Protein AF-A0A4Q3YH78-F1 (afdb_monomer_lite)

Structure (mmCIF, N/CA/C/O backbone):
data_AF-A0A4Q3YH78-F1
#
_entry.id   AF-A0A4Q3YH78-F1
#
loop_
_atom_site.group_PDB
_atom_site.id
_atom_site.type_symbol
_atom_site.label_atom_id
_atom_site.label_alt_id
_atom_site.label_comp_id
_atom_site.label_asym_id
_atom_site.label_entity_id
_atom_site.label_seq_id
_atom_site.pdbx_PDB_ins_code
_atom_site.Cartn_x
_atom_site.Cartn_y
_atom_site.Cartn_z
_atom_site.occupancy
_atom_site.B_iso_or_equiv
_atom_site.auth_seq_id
_atom_site.auth_comp_id
_atom_site.auth_asym_id
_atom_site.auth_atom_id
_atom_site.pdbx_PDB_model_num
ATOM 1 N N . LEU A 1 1 ? 6.884 -6.128 -11.707 1.00 75.31 1 LEU A N 1
ATOM 2 C CA . LEU A 1 1 ? 6.250 -5.000 -12.445 1.00 75.31 1 LEU A CA 1
ATOM 3 C C . LEU A 1 1 ? 7.056 -4.615 -13.681 1.00 75.31 1 LEU A C 1
ATOM 5 O O . LEU A 1 1 ? 6.457 -4.477 -14.738 1.00 75.31 1 LEU A O 1
ATOM 9 N N . HIS A 1 2 ? 8.382 -4.508 -13.557 1.00 75.31 2 HIS A N 1
ATOM 10 C CA . HIS A 1 2 ? 9.289 -4.218 -14.670 1.00 75.31 2 HIS A CA 1
ATOM 11 C C . HIS A 1 2 ? 9.203 -5.243 -15.814 1.00 75.31 2 HIS A C 1
ATOM 13 O O . HIS A 1 2 ? 9.014 -4.860 -16.958 1.00 75.31 2 HIS A O 1
ATOM 19 N N . GLU A 1 3 ? 9.187 -6.544 -15.502 1.00 81.06 3 GLU A N 1
ATOM 20 C CA . GLU A 1 3 ? 9.047 -7.611 -16.514 1.00 81.06 3 GLU A CA 1
ATOM 21 C C . GLU A 1 3 ? 7.721 -7.561 -17.286 1.00 81.06 3 GLU A C 1
ATOM 23 O O . GLU A 1 3 ? 7.621 -8.057 -18.400 1.00 81.06 3 GLU A O 1
ATOM 28 N N . LYS A 1 4 ? 6.690 -6.942 -16.697 1.00 84.50 4 LYS A N 1
ATOM 29 C CA . LYS A 1 4 ? 5.386 -6.731 -17.339 1.00 84.50 4 LYS A CA 1
ATOM 30 C C . LYS A 1 4 ? 5.295 -5.376 -18.055 1.00 84.50 4 LYS A C 1
ATOM 32 O O . LYS A 1 4 ? 4.213 -5.014 -18.499 1.00 84.50 4 LYS A O 1
ATOM 37 N N . GLY A 1 5 ? 6.383 -4.600 -18.100 1.00 81.88 5 GLY A N 1
ATOM 38 C CA . GLY A 1 5 ? 6.433 -3.270 -18.717 1.00 81.88 5 GLY A CA 1
ATOM 39 C C . GLY A 1 5 ? 5.591 -2.199 -18.013 1.00 81.88 5 GLY A C 1
ATOM 40 O O . GLY A 1 5 ? 5.354 -1.139 -18.577 1.00 81.88 5 GLY A O 1
ATOM 41 N N . LEU A 1 6 ? 5.115 -2.458 -16.790 1.00 83.44 6 LEU A N 1
ATOM 42 C CA . LEU A 1 6 ? 4.197 -1.558 -16.077 1.00 83.44 6 LEU A CA 1
ATOM 43 C C . LEU A 1 6 ? 4.910 -0.418 -15.344 1.00 83.44 6 LEU A C 1
ATOM 45 O O . LEU A 1 6 ? 4.272 0.554 -14.950 1.00 83.44 6 LEU A O 1
ATOM 49 N N . VAL A 1 7 ? 6.213 -0.564 -15.101 1.00 84.62 7 VAL A N 1
ATOM 50 C CA . VAL A 1 7 ? 7.032 0.438 -14.416 1.00 84.62 7 VAL A CA 1
ATOM 51 C C . VAL A 1 7 ? 8.227 0.763 -15.306 1.00 84.62 7 VAL A C 1
ATOM 53 O O . VAL A 1 7 ? 8.930 -0.172 -15.691 1.00 84.62 7 VAL A O 1
ATOM 56 N N . PRO A 1 8 ? 8.452 2.050 -15.625 1.00 81.00 8 PRO A N 1
ATOM 57 C CA . PRO A 1 8 ? 9.492 2.463 -16.563 1.00 81.00 8 PRO A CA 1
ATOM 58 C C . PRO A 1 8 ? 10.903 2.424 -15.968 1.00 81.00 8 PRO A C 1
ATOM 60 O O . PRO A 1 8 ? 11.856 2.199 -16.701 1.00 81.00 8 PRO A O 1
ATOM 63 N N . ASP A 1 9 ? 11.048 2.634 -14.657 1.00 81.38 9 ASP A N 1
ATOM 64 C CA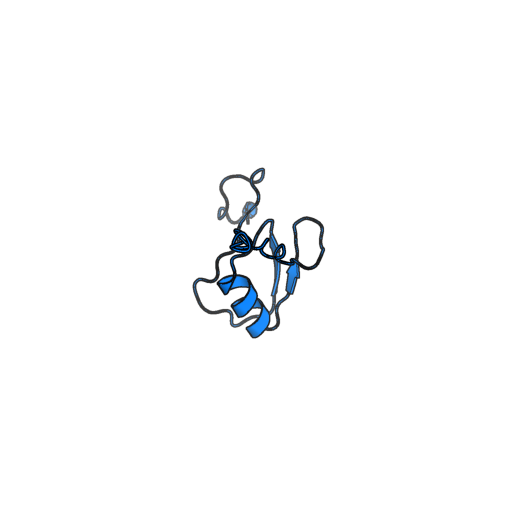 . ASP A 1 9 ? 12.348 2.669 -13.988 1.00 81.38 9 ASP A CA 1
ATOM 65 C C . ASP A 1 9 ? 12.317 1.884 -12.672 1.00 81.38 9 ASP A C 1
ATOM 67 O O . ASP A 1 9 ? 11.403 2.030 -11.863 1.00 81.38 9 ASP A O 1
ATOM 71 N N . VAL A 1 10 ? 13.322 1.031 -12.474 1.00 81.12 10 VAL A N 1
ATOM 72 C CA . VAL A 1 10 ? 13.424 0.120 -11.319 1.00 81.12 10 VAL A CA 1
ATOM 73 C C . VAL A 1 10 ? 14.149 0.768 -10.136 1.00 81.12 10 VAL A C 1
ATOM 75 O O . VAL A 1 10 ? 14.086 0.257 -9.022 1.00 81.12 10 VAL A O 1
ATOM 78 N N . LYS A 1 11 ? 14.856 1.882 -10.357 1.00 82.69 11 LYS A N 1
ATOM 79 C CA . LYS A 1 11 ? 15.615 2.579 -9.310 1.00 82.69 11 LYS A CA 1
ATOM 80 C C . LYS A 1 11 ? 14.713 3.470 -8.459 1.00 82.69 11 LYS A C 1
ATOM 82 O O . LYS A 1 11 ? 15.081 3.801 -7.335 1.00 82.69 11 LYS A O 1
ATOM 87 N N . LEU A 1 12 ? 13.556 3.870 -8.984 1.00 83.25 12 LEU A N 1
ATOM 88 C CA . LEU A 1 12 ? 12.583 4.681 -8.262 1.00 83.25 12 LEU A CA 1
ATOM 89 C C . LEU A 1 12 ? 11.612 3.815 -7.438 1.00 83.25 12 LEU A C 1
ATOM 91 O O . LEU A 1 12 ? 11.022 2.871 -7.971 1.00 83.25 12 LEU A O 1
ATOM 95 N N . PRO A 1 13 ? 11.374 4.159 -6.156 1.00 84.69 13 PRO A N 1
ATOM 96 C CA . PRO A 1 13 ? 10.401 3.453 -5.336 1.00 84.69 13 PRO A CA 1
ATOM 97 C C . PRO A 1 13 ? 8.977 3.714 -5.839 1.00 84.69 13 PRO A C 1
ATOM 99 O O . PRO A 1 13 ? 8.606 4.832 -6.207 1.00 84.69 13 PRO A O 1
ATOM 102 N N . VAL A 1 14 ? 8.146 2.675 -5.811 1.00 89.06 14 VAL A N 1
ATOM 103 C CA . VAL A 1 14 ? 6.753 2.740 -6.271 1.00 89.06 14 VAL A CA 1
ATOM 104 C C . VAL A 1 14 ? 5.78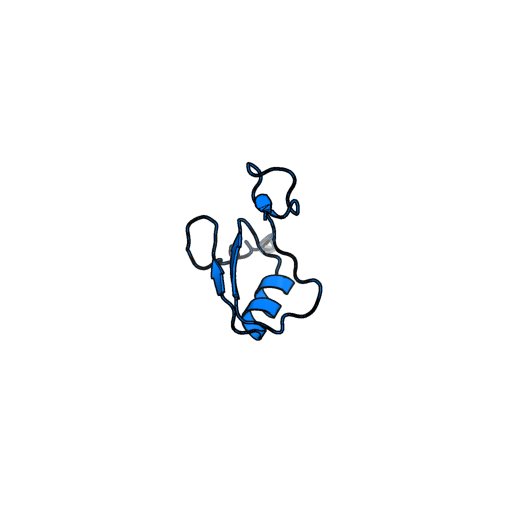9 3.099 -5.141 1.00 89.06 14 VAL A C 1
ATOM 106 O O . VAL A 1 14 ? 5.944 2.668 -3.995 1.00 89.06 14 VAL A O 1
ATOM 109 N N . LYS A 1 15 ? 4.745 3.860 -5.485 1.00 90.50 15 LYS A N 1
ATOM 110 C CA . LYS A 1 15 ? 3.634 4.186 -4.586 1.00 90.50 15 LYS A CA 1
ATOM 111 C C . LYS A 1 15 ? 2.347 3.506 -5.040 1.00 90.50 15 LYS A C 1
ATOM 113 O O . LYS A 1 15 ? 1.912 3.697 -6.172 1.00 90.50 15 LYS A O 1
ATOM 118 N N . VAL A 1 16 ? 1.698 2.785 -4.132 1.00 90.12 16 VAL A N 1
ATOM 119 C CA . VAL A 1 16 ? 0.422 2.108 -4.396 1.00 90.12 16 VAL A CA 1
ATOM 120 C C . VAL A 1 16 ? -0.748 3.050 -4.113 1.00 90.12 16 VAL A C 1
ATOM 122 O O . VAL A 1 16 ? -0.820 3.678 -3.051 1.00 90.12 16 VAL A O 1
ATOM 125 N N . LEU A 1 17 ? -1.671 3.140 -5.072 1.00 90.69 17 LEU A N 1
ATOM 126 C CA . LEU A 1 17 ? -2.888 3.950 -5.005 1.00 90.69 17 LEU A CA 1
ATOM 127 C C . LEU A 1 17 ? -4.126 3.046 -4.964 1.00 90.69 17 LEU A C 1
ATOM 129 O O . LEU A 1 17 ? -4.153 1.992 -5.590 1.00 90.69 17 LEU A O 1
ATOM 133 N N . GLY A 1 18 ? -5.164 3.469 -4.242 1.00 85.81 18 GLY A N 1
ATOM 134 C CA . GLY A 1 18 ? -6.379 2.680 -4.002 1.00 85.81 18 GLY A CA 1
ATOM 135 C C . GLY A 1 18 ? -7.492 2.894 -5.031 1.00 85.81 18 GLY A C 1
ATOM 136 O O . GLY A 1 18 ? -8.641 3.099 -4.634 1.00 85.81 18 GLY A O 1
ATOM 137 N N . ASN A 1 19 ? -7.182 2.898 -6.328 1.00 86.94 19 ASN A N 1
ATOM 138 C CA . ASN A 1 19 ? -8.194 3.035 -7.384 1.00 86.94 19 ASN A CA 1
ATOM 139 C C . ASN A 1 19 ? -8.704 1.650 -7.814 1.00 86.94 19 ASN A C 1
ATOM 141 O O . ASN A 1 19 ? -7.901 0.767 -8.092 1.00 86.94 19 ASN A O 1
ATOM 145 N N . GLY A 1 20 ? -10.027 1.469 -7.878 1.00 83.19 20 GLY A N 1
ATOM 146 C CA . GLY A 1 20 ? -10.657 0.177 -8.188 1.00 83.19 20 GLY A CA 1
ATOM 147 C C . GLY A 1 20 ? -10.952 -0.697 -6.963 1.00 83.19 20 GLY A C 1
ATOM 148 O O . GLY A 1 20 ? -10.750 -0.268 -5.820 1.00 83.19 20 GLY A O 1
ATOM 149 N N . ASP A 1 21 ? -11.484 -1.891 -7.222 1.00 81.44 21 ASP A N 1
ATOM 150 C CA . ASP A 1 21 ? -11.858 -2.895 -6.220 1.00 81.44 21 ASP A CA 1
ATOM 151 C C . ASP A 1 21 ? -10.856 -4.061 -6.199 1.00 81.44 21 ASP A C 1
ATOM 153 O O . ASP A 1 21 ? -10.235 -4.379 -7.218 1.00 81.44 21 ASP A O 1
ATOM 157 N N . ILE A 1 22 ? -10.671 -4.679 -5.031 1.00 83.38 22 ILE A N 1
ATOM 158 C CA . ILE A 1 22 ? -9.713 -5.767 -4.819 1.00 83.38 22 ILE A CA 1
ATOM 159 C C . ILE A 1 22 ? -10.485 -7.005 -4.354 1.00 83.38 22 ILE A C 1
ATOM 161 O O . ILE A 1 22 ? -10.810 -7.138 -3.180 1.00 83.38 22 ILE A O 1
ATOM 165 N N . ALA A 1 23 ? -10.711 -7.951 -5.266 1.00 80.12 23 ALA A N 1
ATOM 166 C CA . ALA A 1 23 ? -11.427 -9.196 -4.964 1.00 80.12 23 ALA A CA 1
ATOM 167 C C . ALA A 1 23 ? -10.523 -10.336 -4.450 1.00 80.12 23 ALA A C 1
ATOM 169 O O . ALA A 1 23 ? -11.011 -11.360 -3.975 1.00 80.12 23 ALA A O 1
ATOM 170 N N . LYS A 1 24 ? -9.197 -10.206 -4.582 1.00 81.75 24 LYS A N 1
ATOM 171 C CA . LYS A 1 24 ? -8.224 -11.260 -4.252 1.00 81.75 24 LYS A CA 1
ATOM 172 C C . LYS A 1 24 ? -7.251 -10.801 -3.170 1.00 81.75 24 LYS A C 1
ATOM 174 O O . LYS A 1 24 ? -6.809 -9.656 -3.162 1.00 81.75 24 LYS A O 1
ATOM 179 N N . LYS A 1 25 ? -6.882 -11.734 -2.293 1.00 84.75 25 LYS A N 1
ATOM 180 C CA . LYS A 1 25 ? -5.919 -11.521 -1.209 1.00 84.75 25 LYS A CA 1
ATOM 181 C C . LYS A 1 25 ? -4.499 -11.527 -1.761 1.00 84.75 25 LYS A C 1
ATOM 183 O O . LYS A 1 25 ? -4.088 -12.508 -2.378 1.00 84.75 25 LYS A O 1
ATOM 188 N N . PHE A 1 26 ? -3.753 -10.456 -1.510 1.00 84.50 26 PHE A N 1
ATOM 189 C CA . PHE A 1 26 ? -2.352 -10.342 -1.905 1.00 84.50 26 PHE A CA 1
ATOM 190 C C . PHE A 1 26 ? -1.514 -9.694 -0.806 1.00 84.50 26 PHE A C 1
ATOM 192 O O . PHE A 1 26 ? -2.000 -8.858 -0.039 1.00 84.50 26 PHE A O 1
ATOM 199 N N . THR A 1 27 ? -0.233 -10.050 -0.796 1.00 87.19 27 THR A N 1
ATOM 200 C CA . THR A 1 27 ? 0.809 -9.368 -0.029 1.00 87.19 27 THR A CA 1
ATOM 201 C C . THR A 1 27 ? 1.556 -8.437 -0.975 1.00 87.19 27 THR A C 1
ATOM 203 O O . THR A 1 27 ? 2.122 -8.890 -1.970 1.00 87.19 27 THR A O 1
ATOM 206 N N . ILE A 1 28 ? 1.517 -7.132 -0.708 1.00 87.19 28 ILE A N 1
ATOM 207 C CA . ILE A 1 28 ? 2.084 -6.110 -1.594 1.00 87.19 28 ILE A CA 1
ATOM 208 C C . ILE A 1 28 ? 3.320 -5.505 -0.934 1.00 87.19 28 ILE A C 1
ATOM 210 O O . ILE A 1 28 ? 3.231 -4.971 0.169 1.00 87.19 28 ILE A O 1
ATOM 214 N N . HIS A 1 29 ? 4.447 -5.544 -1.645 1.00 88.06 29 HIS A N 1
ATOM 215 C CA . HIS A 1 29 ? 5.696 -4.890 -1.259 1.00 88.06 29 HIS A CA 1
ATOM 216 C C . HIS A 1 29 ? 5.873 -3.608 -2.077 1.00 88.06 29 HIS A C 1
ATOM 218 O O . HIS A 1 29 ? 5.907 -3.668 -3.309 1.00 88.06 29 HIS A O 1
ATOM 224 N N . ALA A 1 30 ? 5.956 -2.455 -1.412 1.00 87.75 30 ALA A N 1
ATOM 225 C CA . ALA A 1 30 ? 6.161 -1.165 -2.072 1.00 87.75 30 ALA A CA 1
ATOM 226 C C . ALA A 1 30 ? 6.817 -0.136 -1.139 1.00 87.75 30 ALA A C 1
ATOM 228 O O . ALA A 1 30 ? 6.766 -0.269 0.084 1.00 87.75 30 ALA A O 1
ATOM 229 N N . GLY A 1 31 ? 7.395 0.921 -1.718 1.00 87.81 31 GLY A N 1
ATOM 230 C CA . GLY A 1 31 ? 8.018 2.007 -0.954 1.00 87.81 31 GLY A CA 1
ATOM 231 C C . GLY A 1 31 ? 7.003 2.877 -0.211 1.00 87.81 31 GLY A C 1
ATOM 232 O O . GLY A 1 31 ? 7.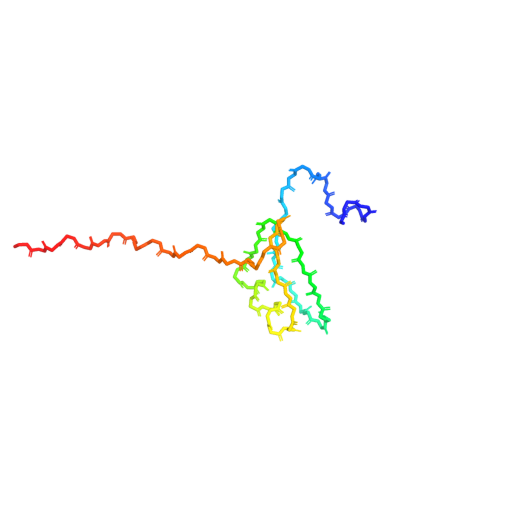282 3.367 0.884 1.00 87.81 31 GLY A O 1
ATOM 233 N N . TRP A 1 32 ? 5.801 3.063 -0.770 1.00 88.62 32 TRP A N 1
ATOM 234 C CA . TRP A 1 32 ? 4.760 3.867 -0.127 1.00 88.62 32 TRP A CA 1
ATOM 235 C C . TRP A 1 32 ? 3.335 3.447 -0.505 1.00 88.62 32 TRP A C 1
ATOM 237 O O . TRP A 1 32 ? 3.082 2.941 -1.597 1.00 88.62 32 TRP A O 1
ATOM 247 N N . PHE A 1 33 ? 2.369 3.758 0.364 1.00 89.88 33 PHE A N 1
ATOM 248 C CA . PHE A 1 33 ? 0.943 3.489 0.147 1.00 89.88 33 PHE A CA 1
ATOM 249 C C . PHE A 1 33 ? 0.088 4.743 0.399 1.00 89.88 33 PHE A C 1
ATOM 251 O O . PHE A 1 33 ? 0.404 5.576 1.253 1.00 89.88 33 PHE A O 1
ATOM 258 N N . SER A 1 34 ? -1.001 4.928 -0.354 1.00 90.62 34 SER A N 1
ATOM 259 C CA . SER A 1 34 ? -2.030 5.922 -0.006 1.00 90.62 34 SER A CA 1
ATOM 260 C C . SER A 1 34 ? -2.921 5.411 1.129 1.00 90.62 34 SER A C 1
ATOM 262 O O . SER A 1 34 ? -3.059 4.206 1.315 1.00 90.62 34 SER A O 1
ATOM 264 N N . LYS A 1 35 ? -3.573 6.322 1.867 1.00 88.75 35 LYS A N 1
ATOM 265 C CA . LYS A 1 35 ? -4.537 5.950 2.923 1.00 88.75 35 LYS A CA 1
ATOM 266 C C . LYS A 1 35 ? -5.627 5.019 2.382 1.00 88.75 35 LYS A C 1
ATOM 268 O O . LYS A 1 35 ? -5.770 3.900 2.855 1.00 88.75 35 LYS A O 1
ATOM 273 N N . THR A 1 36 ? -6.241 5.431 1.273 1.00 89.62 36 THR A N 1
ATOM 274 C CA . THR A 1 36 ? -7.274 4.663 0.571 1.00 89.62 36 THR A CA 1
ATOM 275 C C . THR A 1 36 ? -6.807 3.285 0.104 1.00 89.62 36 THR A C 1
ATOM 277 O O . THR A 1 36 ? -7.602 2.353 0.076 1.00 89.62 36 THR A O 1
ATOM 280 N N . ALA A 1 37 ? -5.530 3.130 -0.267 1.00 88.38 37 ALA A N 1
ATOM 281 C CA . ALA A 1 37 ? -4.980 1.835 -0.652 1.00 88.38 37 ALA A CA 1
ATOM 282 C C . ALA A 1 37 ? -4.868 0.908 0.559 1.00 88.38 37 ALA A C 1
ATOM 284 O O . ALA A 1 37 ? -5.327 -0.224 0.489 1.00 88.38 37 ALA A O 1
ATOM 285 N N . VAL A 1 38 ? -4.301 1.393 1.670 1.00 88.25 38 VAL A N 1
ATOM 286 C CA . VAL A 1 38 ? -4.152 0.601 2.903 1.00 88.25 38 VAL A CA 1
ATOM 287 C C . VAL A 1 38 ? -5.513 0.146 3.427 1.00 88.25 38 VAL A C 1
ATOM 289 O O . VAL A 1 38 ? -5.668 -1.022 3.765 1.00 88.25 38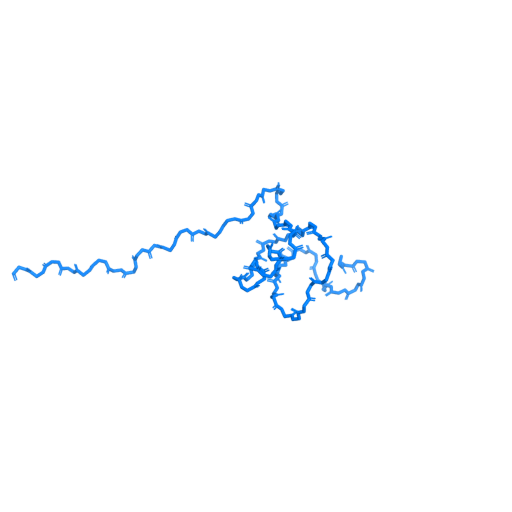 VAL A O 1
ATOM 292 N N . GLU A 1 39 ? -6.510 1.032 3.423 1.00 88.31 39 GLU A N 1
ATOM 293 C CA . GLU A 1 39 ? -7.879 0.709 3.843 1.00 88.31 39 GLU A CA 1
ATOM 294 C C . GLU A 1 39 ? -8.501 -0.389 2.970 1.00 88.31 39 GLU A C 1
ATOM 296 O O . GLU A 1 39 ? -9.014 -1.379 3.489 1.00 88.31 39 GLU A O 1
ATOM 301 N N . LYS A 1 40 ? -8.401 -0.266 1.641 1.00 88.38 40 LYS A N 1
ATOM 302 C CA . LYS A 1 40 ? -8.937 -1.269 0.709 1.00 88.38 40 LYS A CA 1
ATOM 303 C C . LYS A 1 40 ? -8.210 -2.607 0.793 1.00 88.38 40 LYS A C 1
ATOM 305 O O . LYS A 1 40 ? -8.857 -3.649 0.789 1.00 88.38 40 LYS A O 1
ATOM 310 N N . ILE A 1 41 ? -6.882 -2.587 0.884 1.00 87.25 41 ILE A N 1
ATOM 311 C CA . ILE A 1 41 ? -6.068 -3.802 1.009 1.00 87.25 41 ILE A CA 1
ATOM 312 C C . ILE A 1 41 ? -6.380 -4.500 2.337 1.00 87.25 41 ILE A C 1
ATOM 314 O O . ILE A 1 41 ? -6.559 -5.715 2.349 1.00 87.25 41 ILE A O 1
ATOM 318 N N . GLY A 1 42 ? -6.524 -3.742 3.428 1.00 85.88 42 GLY A N 1
ATOM 319 C CA . GLY A 1 42 ? -6.940 -4.272 4.726 1.00 85.88 42 GLY A CA 1
ATOM 320 C C . GLY A 1 42 ? -8.345 -4.880 4.693 1.00 85.88 42 GLY A C 1
ATOM 321 O O . GLY A 1 42 ? -8.532 -5.990 5.181 1.00 85.88 42 GLY A O 1
ATOM 322 N N . ASN A 1 43 ? -9.310 -4.215 4.047 1.00 85.38 43 ASN A N 1
ATOM 323 C CA . ASN A 1 43 ? -10.677 -4.730 3.893 1.00 85.38 43 ASN A CA 1
ATOM 324 C C . ASN A 1 43 ? -10.737 -6.013 3.044 1.00 85.38 43 ASN A C 1
ATOM 326 O O . ASN A 1 43 ? -11.519 -6.915 3.330 1.00 85.38 43 ASN A O 1
ATOM 330 N N . ALA A 1 44 ? -9.870 -6.128 2.036 1.00 84.56 44 ALA A N 1
ATOM 331 C CA . ALA A 1 44 ? -9.699 -7.355 1.259 1.00 84.56 44 ALA A CA 1
ATOM 332 C C . ALA A 1 44 ? -8.950 -8.464 2.033 1.00 84.56 44 ALA A C 1
ATOM 334 O O . ALA A 1 44 ? -8.838 -9.589 1.542 1.00 84.56 44 ALA A O 1
ATOM 335 N N . GLY A 1 45 ? -8.432 -8.175 3.233 1.00 82.00 45 GLY A N 1
ATOM 336 C CA . GLY A 1 45 ? -7.643 -9.102 4.047 1.00 82.00 45 GLY A CA 1
ATOM 337 C C . GLY A 1 45 ? -6.224 -9.333 3.521 1.00 82.00 45 GLY A C 1
ATOM 338 O O . GLY A 1 45 ? -5.664 -10.408 3.730 1.00 82.00 45 GLY A O 1
ATOM 339 N N . GLY A 1 46 ? -5.670 -8.367 2.785 1.00 83.81 46 GLY A N 1
ATOM 340 C CA . GLY A 1 46 ? -4.291 -8.369 2.298 1.00 83.81 46 GLY A CA 1
ATOM 341 C C . GLY A 1 46 ? -3.311 -7.703 3.268 1.00 83.81 46 GLY A C 1
ATOM 342 O O . GLY A 1 46 ? -3.700 -7.066 4.247 1.00 83.81 46 GLY A O 1
ATOM 343 N N . THR A 1 47 ? -2.015 -7.827 2.981 1.00 86.06 47 THR A N 1
ATOM 344 C CA . THR A 1 47 ? -0.935 -7.282 3.823 1.00 86.06 47 THR A CA 1
ATOM 345 C C . THR A 1 47 ? -0.084 -6.293 3.032 1.00 86.06 47 THR A C 1
ATOM 347 O O . THR A 1 47 ? 0.310 -6.570 1.898 1.00 86.06 47 THR A O 1
ATOM 350 N N . VAL A 1 48 ? 0.212 -5.138 3.634 1.00 87.19 48 VAL A N 1
ATOM 351 C CA . VAL A 1 48 ? 1.106 -4.117 3.070 1.00 87.19 48 VAL A CA 1
ATOM 352 C C . VAL A 1 48 ? 2.467 -4.168 3.756 1.00 87.19 48 VAL A C 1
ATOM 354 O O . VAL A 1 48 ? 2.565 -4.006 4.974 1.00 87.19 48 VAL A O 1
ATOM 357 N N . LEU A 1 49 ? 3.514 -4.393 2.967 1.00 87.00 49 LEU A N 1
ATOM 358 C CA . LEU A 1 49 ? 4.895 -4.462 3.427 1.00 87.00 49 LEU A CA 1
ATOM 359 C C . LEU A 1 49 ? 5.726 -3.357 2.772 1.00 87.00 49 LEU A C 1
ATOM 361 O O . LEU A 1 49 ? 5.520 -3.009 1.605 1.00 87.00 49 LEU A O 1
ATOM 365 N N . ASN A 1 50 ? 6.668 -2.799 3.528 1.00 85.94 50 ASN A N 1
ATOM 366 C CA . ASN A 1 50 ? 7.655 -1.869 2.992 1.00 85.94 50 ASN A CA 1
ATOM 367 C C . ASN A 1 50 ? 8.718 -2.621 2.156 1.00 85.94 50 ASN A C 1
ATOM 369 O O . ASN A 1 50 ? 8.774 -3.854 2.146 1.00 85.94 50 ASN A O 1
ATOM 373 N N . GLU A 1 51 ? 9.597 -1.883 1.472 1.00 76.19 51 GLU A N 1
ATOM 374 C CA . GLU A 1 51 ? 10.704 -2.450 0.671 1.00 76.19 51 GLU A CA 1
ATOM 375 C C . GLU A 1 51 ? 11.673 -3.324 1.487 1.00 76.19 51 GLU A C 1
ATOM 377 O O . GLU A 1 51 ? 12.436 -4.097 0.916 1.00 76.19 51 GLU A O 1
ATOM 382 N N . LYS A 1 52 ? 11.626 -3.233 2.821 1.00 74.88 52 LYS A N 1
ATOM 383 C CA . LYS A 1 52 ? 12.450 -4.007 3.756 1.00 74.88 52 LYS A CA 1
ATOM 384 C C . LYS A 1 52 ? 11.702 -5.188 4.394 1.00 74.88 52 LYS A C 1
ATOM 386 O O . LYS A 1 52 ? 12.290 -5.900 5.199 1.00 74.88 52 LYS A O 1
ATOM 391 N N . GLY A 1 53 ? 10.442 -5.426 4.018 1.00 76.06 53 GLY A N 1
ATOM 392 C CA . GLY A 1 53 ? 9.63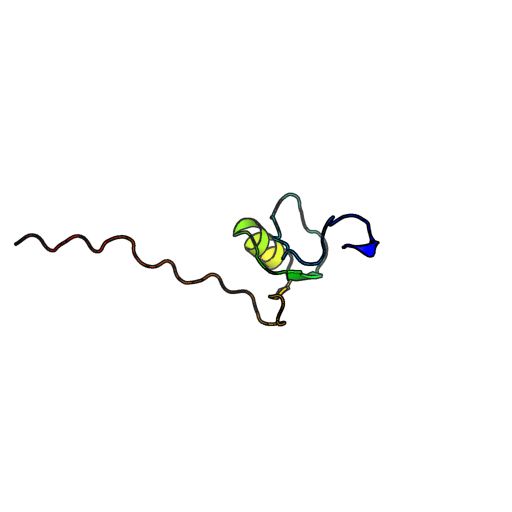4 -6.553 4.493 1.00 76.06 53 GLY A CA 1
ATOM 393 C C . GLY A 1 53 ? 8.900 -6.332 5.820 1.00 76.06 53 GLY A C 1
ATOM 394 O O . GLY A 1 53 ? 8.339 -7.280 6.362 1.00 76.06 53 GLY A O 1
ATOM 395 N N . GLU A 1 54 ? 8.861 -5.110 6.345 1.00 80.38 54 GLU A N 1
ATOM 396 C CA . GLU A 1 54 ? 8.153 -4.771 7.583 1.00 80.38 54 GLU A CA 1
ATOM 397 C C . GLU A 1 54 ? 6.734 -4.264 7.297 1.00 80.38 54 GLU A C 1
ATOM 399 O O . GLU A 1 54 ? 6.454 -3.723 6.223 1.00 80.38 54 GLU A O 1
ATOM 404 N N . ALA A 1 55 ? 5.838 -4.383 8.281 1.00 78.44 55 ALA A N 1
ATOM 405 C CA . ALA A 1 55 ? 4.486 -3.841 8.186 1.00 78.44 55 ALA A CA 1
ATOM 406 C C . ALA A 1 55 ? 4.526 -2.316 7.991 1.00 78.44 55 ALA A C 1
ATOM 408 O O . ALA A 1 55 ? 5.074 -1.578 8.814 1.00 78.44 55 ALA A O 1
ATOM 409 N N . PHE A 1 56 ? 3.937 -1.830 6.896 1.00 80.81 56 PHE A N 1
ATOM 410 C CA . PHE A 1 56 ? 3.932 -0.400 6.601 1.00 80.81 56 PHE A CA 1
ATOM 411 C C . PHE A 1 56 ? 3.028 0.355 7.590 1.00 80.81 56 PHE A C 1
ATOM 413 O O . PHE A 1 56 ? 1.813 0.155 7.612 1.00 80.81 56 PHE A O 1
ATOM 420 N N . ALA A 1 57 ? 3.612 1.262 8.376 1.00 78.69 57 ALA A N 1
ATOM 421 C CA . ALA A 1 57 ? 2.889 2.149 9.283 1.00 78.69 57 ALA A CA 1
ATOM 422 C C . ALA A 1 57 ? 3.096 3.614 8.884 1.00 78.69 57 ALA A C 1
ATOM 424 O O . ALA A 1 57 ? 4.220 4.065 8.657 1.00 78.69 57 ALA A O 1
ATOM 425 N N . PHE A 1 58 ? 2.008 4.387 8.829 1.00 78.75 58 PHE A N 1
ATOM 426 C CA . PHE A 1 58 ? 2.115 5.822 8.581 1.00 78.75 58 PHE A CA 1
ATOM 427 C C . PHE A 1 58 ? 2.783 6.525 9.773 1.00 78.75 58 PHE A C 1
ATOM 429 O O . PHE A 1 58 ? 2.421 6.257 10.924 1.00 78.75 58 PHE A O 1
ATOM 436 N N . PRO A 1 59 ? 3.713 7.470 9.530 1.00 80.81 59 PRO A N 1
ATOM 437 C CA . PRO A 1 59 ? 4.288 8.265 1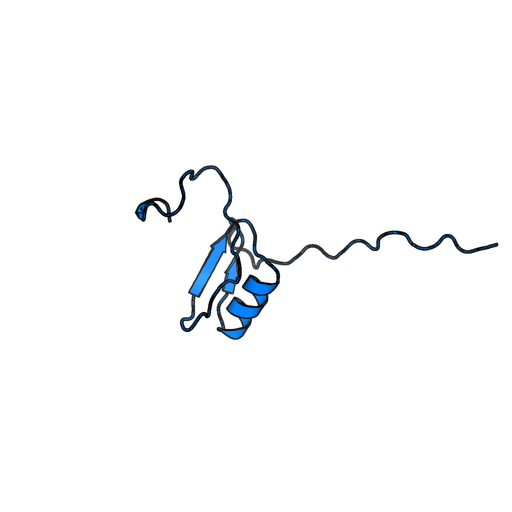0.605 1.00 80.81 59 PRO A CA 1
ATOM 438 C C . PRO A 1 59 ? 3.184 9.064 11.306 1.00 80.81 59 PRO A C 1
ATOM 440 O O . PRO A 1 59 ? 2.304 9.636 10.655 1.00 80.81 59 PRO A O 1
ATOM 443 N N . LYS A 1 60 ? 3.231 9.113 12.644 1.00 76.69 60 LYS A N 1
ATOM 444 C CA . LYS A 1 60 ? 2.249 9.859 13.444 1.00 76.69 60 LYS A CA 1
ATOM 445 C C . LYS A 1 60 ? 2.245 11.331 13.003 1.00 76.69 60 LYS A C 1
ATOM 447 O O . LYS A 1 60 ? 3.323 11.927 12.900 1.00 76.69 60 LYS A O 1
ATOM 452 N N . PRO A 1 61 ? 1.072 11.939 12.747 1.00 76.81 61 PRO A N 1
ATOM 453 C CA . PRO A 1 61 ? 1.012 13.345 12.382 1.00 76.81 61 PRO A CA 1
ATOM 454 C C . PRO A 1 61 ? 1.554 14.181 13.545 1.00 76.81 61 PRO A C 1
ATOM 456 O O . PRO A 1 61 ? 1.005 14.156 14.645 1.00 76.81 61 PRO A O 1
ATOM 459 N N . LYS A 1 62 ? 2.647 14.919 13.314 1.00 72.00 62 LYS A N 1
ATOM 460 C CA . LYS A 1 62 ? 3.118 15.914 14.284 1.00 72.00 62 LYS A CA 1
ATOM 461 C C . LYS A 1 62 ? 2.039 17.000 14.402 1.00 72.00 62 LYS A C 1
ATOM 463 O O . LYS A 1 62 ? 1.587 17.487 13.360 1.00 72.00 62 LYS A O 1
ATOM 468 N N . PRO A 1 63 ? 1.610 17.383 15.617 1.00 74.69 63 PRO A N 1
ATOM 469 C CA . PRO A 1 63 ? 0.624 18.441 15.780 1.00 74.69 63 PRO A CA 1
ATOM 470 C C . PRO A 1 63 ? 1.183 19.733 15.181 1.00 74.69 63 PRO A C 1
ATOM 472 O O . PRO A 1 63 ? 2.261 20.197 15.555 1.00 74.69 63 PRO A O 1
ATOM 475 N N . LYS A 1 64 ? 0.469 20.300 14.207 1.00 63.47 64 LYS A N 1
ATOM 476 C CA . LYS A 1 64 ? 0.827 21.595 13.632 1.00 63.47 64 LYS A CA 1
ATOM 477 C C . LYS A 1 64 ? 0.356 22.669 14.605 1.00 63.47 64 LYS A C 1
ATOM 479 O O . LYS A 1 64 ? -0.840 22.898 14.715 1.00 63.47 64 LYS A O 1
ATOM 484 N N . PHE A 1 65 ? 1.319 23.296 15.280 1.00 65.19 65 PHE A N 1
ATOM 485 C CA . PHE A 1 65 ? 1.131 24.449 16.161 1.00 65.19 65 PHE A CA 1
ATOM 486 C C . PHE A 1 65 ? 0.259 24.168 17.400 1.00 65.19 65 PHE A C 1
ATOM 488 O O . PHE A 1 65 ? -0.968 24.257 17.370 1.00 65.19 65 PHE A O 1
ATOM 495 N N . ALA A 1 66 ? 0.899 23.903 18.543 1.00 65.38 66 ALA A N 1
ATOM 496 C CA . ALA A 1 66 ? 0.254 24.188 19.821 1.00 65.38 66 ALA A CA 1
ATOM 497 C C . ALA A 1 66 ? -0.001 25.704 19.869 1.00 65.38 66 ALA A C 1
ATOM 499 O O . ALA A 1 66 ? 0.934 26.490 19.718 1.00 65.38 66 ALA A O 1
ATOM 500 N N . LYS A 1 67 ? -1.267 26.120 19.997 1.00 63.44 67 LYS A N 1
ATOM 501 C CA . LYS A 1 67 ? -1.627 27.537 20.159 1.00 63.44 67 LYS A CA 1
ATOM 502 C C . LYS A 1 67 ? -0.799 28.109 21.322 1.00 63.44 67 LYS A C 1
ATOM 504 O O . LYS A 1 67 ? -0.781 27.465 22.373 1.00 63.44 67 LYS A O 1
ATOM 509 N N . PRO A 1 68 ? -0.125 29.268 21.181 1.00 62.97 68 PRO A N 1
ATOM 510 C CA . PRO A 1 68 ? 0.538 29.878 22.324 1.00 62.97 68 PRO A CA 1
ATOM 511 C C . PRO A 1 68 ? -0.525 30.160 23.389 1.00 62.97 68 PRO A C 1
ATOM 513 O O . PRO A 1 68 ? -1.564 30.755 23.089 1.00 62.97 68 PRO A O 1
ATOM 516 N N . ALA A 1 69 ? -0.296 29.672 24.608 1.00 68.00 69 ALA A N 1
ATOM 517 C CA . ALA A 1 69 ? -1.147 29.976 25.747 1.00 68.00 69 ALA A CA 1
ATOM 518 C C . ALA A 1 69 ? -1.187 31.502 25.903 1.00 68.00 69 ALA A C 1
ATOM 520 O O . ALA A 1 69 ? -0.152 32.130 26.126 1.00 68.00 69 ALA A O 1
ATOM 521 N N . LYS A 1 70 ? -2.367 32.100 25.700 1.00 66.31 70 LYS A N 1
ATOM 522 C CA . LYS A 1 70 ? -2.579 33.529 25.935 1.00 66.31 70 LYS A CA 1
ATOM 523 C C . LYS A 1 70 ? -2.330 33.793 27.424 1.00 66.31 70 LYS A C 1
ATOM 525 O O . LYS A 1 70 ? -2.997 33.179 28.254 1.00 66.31 70 LYS A O 1
ATOM 530 N N . LYS A 1 71 ? -1.342 34.640 27.721 1.00 59.81 71 LYS A N 1
ATOM 531 C CA . LYS A 1 71 ? -1.225 35.341 29.003 1.00 59.81 71 LYS A CA 1
ATOM 532 C C . LYS A 1 71 ? -2.189 36.518 29.022 1.00 59.81 71 LYS A C 1
ATOM 534 O O . LYS A 1 71 ? -2.417 37.082 27.927 1.00 59.81 71 LYS A O 1
#

Secondary structure (DSSP, 8-state):
-GGGT--S-SSSPPEE---S---S--EEE-SEE-HHHHHHHHHTT-EEE-TTSSBP-PPPPPPS-PPP---

Radius of gyration: 16.81 Å; chains: 1; bounding box: 28×47×48 Å

Sequence (71 aa):
LHEKGLVPDVKLPVKVLGNGDIAKKFTIHAGWFSKTAVEKIGNAGGTVLNEKGEAFAFPKPKPKFAKPAKK

Foldseek 3Di:
DVVVVPDPDPVDWDEDEQPDADQDEEEDETQYYDPNNVVRNVVNVYFYAYNVGHGDDDDDDDDDDDDPDDD

pLDDT: mean 81.5, std 7.58, range [59.81, 90.69]